Protein AF-A0A3M1B3N6-F1 (afdb_monomer_lite)

Sequence (151 aa):
TQINTNHIVAFKPIVVDGLSSYVEVFRSNGTTAFYHSIRDFIVNEINPKMEFILSGNGVSPYQEREQWTDGCNLVAIRPGVALTYDRNPHTEVAFREAGYNVVHARQLLKDIKSGKVNPDEIENTIINLPSNELSRARGGSHCMTCPIERE

Radius of gyration: 16.81 Å; chains: 1; bounding box: 40×29×52 Å

Secondary structure (DSSP, 8-state):
-EEETTEEEE-HHHHTS-TT--EEEE-TTS-EEEESSHHHHIIIII-TT-EEEEGGGG-TTHHHHHHHTTTT-PEEEETTEEEEETT-HHHHHHHHHTT-EEEEHHHHHHHHHTTSS-GGG--SEEEEEP-TTGGGGT--TTTT---S---

pLDDT: mean 95.94, std 2.96, range [84.19, 98.56]

Structure (mmCIF, N/CA/C/O backbone):
data_AF-A0A3M1B3N6-F1
#
_entry.id   AF-A0A3M1B3N6-F1
#
loop_
_atom_site.group_PDB
_atom_site.id
_atom_site.type_symbol
_atom_site.label_atom_id
_atom_site.label_alt_id
_atom_site.label_comp_id
_atom_site.label_asym_id
_atom_site.label_entity_id
_atom_site.label_seq_id
_atom_site.pdbx_PDB_ins_code
_atom_site.Cartn_x
_atom_site.Cartn_y
_atom_site.Cartn_z
_atom_site.occupancy
_atom_site.B_iso_or_equiv
_atom_site.auth_seq_id
_atom_site.auth_comp_id
_atom_site.auth_asym_id
_atom_site.auth_atom_id
_atom_site.pdbx_PDB_model_num
ATOM 1 N N . THR A 1 1 ? 2.179 -2.314 -2.769 1.00 94.88 1 THR A N 1
ATOM 2 C CA . THR A 1 1 ? 0.756 -2.692 -2.654 1.00 94.88 1 THR A CA 1
ATOM 3 C C . THR A 1 1 ? -0.117 -1.578 -3.158 1.00 94.88 1 THR A C 1
ATOM 5 O O . THR A 1 1 ? 0.016 -0.466 -2.667 1.00 94.88 1 THR A O 1
ATOM 8 N N . GLN A 1 2 ? -0.993 -1.853 -4.121 1.00 97.06 2 GLN A N 1
ATOM 9 C CA . GLN A 1 2 ? -2.007 -0.892 -4.551 1.00 97.06 2 GLN A CA 1
ATOM 10 C C . GLN A 1 2 ? -3.117 -0.806 -3.496 1.00 97.06 2 GLN A C 1
ATOM 12 O O . GLN A 1 2 ? -3.742 -1.815 -3.182 1.00 97.06 2 GLN A O 1
ATOM 17 N N . ILE A 1 3 ? -3.317 0.377 -2.914 1.00 97.62 3 ILE A N 1
ATOM 18 C CA . ILE A 1 3 ? -4.310 0.613 -1.847 1.00 97.62 3 ILE A CA 1
ATOM 19 C C . ILE A 1 3 ? -5.483 1.483 -2.304 1.00 97.62 3 ILE A C 1
ATOM 21 O O . ILE A 1 3 ? -6.509 1.555 -1.635 1.00 97.62 3 ILE A O 1
ATOM 25 N N . ASN A 1 4 ? -5.340 2.136 -3.453 1.00 97.56 4 ASN A N 1
ATOM 26 C CA . ASN A 1 4 ? -6.374 2.910 -4.127 1.00 97.56 4 ASN A CA 1
ATOM 27 C C . ASN A 1 4 ? -6.129 2.822 -5.644 1.00 97.56 4 ASN A C 1
ATOM 29 O O . ASN A 1 4 ? -5.060 2.389 -6.077 1.00 97.56 4 ASN A O 1
ATOM 33 N N . THR A 1 5 ? -7.084 3.260 -6.458 1.00 96.19 5 THR A N 1
ATOM 34 C CA . THR A 1 5 ? -7.024 3.247 -7.926 1.00 96.19 5 THR A CA 1
ATOM 35 C C . THR A 1 5 ? -5.731 3.865 -8.463 1.00 96.19 5 THR A C 1
ATOM 37 O O . THR A 1 5 ? -5.125 3.312 -9.379 1.00 96.19 5 THR A O 1
ATOM 40 N N . ASN A 1 6 ? -5.265 4.952 -7.839 1.00 97.88 6 ASN A N 1
ATOM 41 C CA . ASN A 1 6 ? -4.060 5.682 -8.246 1.00 97.88 6 ASN A CA 1
ATOM 42 C C . ASN A 1 6 ? -2.934 5.662 -7.199 1.00 97.88 6 ASN A C 1
ATOM 44 O O . ASN A 1 6 ? -1.960 6.379 -7.379 1.00 97.88 6 ASN A O 1
ATOM 48 N N . HIS A 1 7 ? -3.038 4.884 -6.114 1.00 98.50 7 HIS A N 1
ATOM 49 C CA . HIS A 1 7 ? -2.035 4.900 -5.039 1.00 98.50 7 HIS A CA 1
ATOM 50 C C . HIS A 1 7 ? -1.432 3.520 -4.788 1.00 98.50 7 HIS A C 1
ATOM 52 O O . HIS A 1 7 ? -2.135 2.574 -4.413 1.00 98.50 7 HIS A O 1
ATOM 58 N N . ILE A 1 8 ? -0.105 3.433 -4.906 1.00 98.56 8 ILE A N 1
ATOM 59 C CA . ILE A 1 8 ? 0.691 2.264 -4.523 1.00 98.56 8 ILE A CA 1
ATOM 60 C C . ILE A 1 8 ? 1.616 2.620 -3.363 1.00 98.56 8 ILE A C 1
ATOM 62 O O . ILE A 1 8 ? 2.410 3.548 -3.447 1.00 98.56 8 ILE A O 1
ATOM 66 N N . VAL A 1 9 ? 1.578 1.817 -2.302 1.00 98.25 9 VAL A N 1
ATOM 67 C CA . VAL A 1 9 ? 2.591 1.847 -1.243 1.00 98.25 9 VAL A CA 1
ATOM 68 C C . VAL A 1 9 ? 3.816 1.064 -1.697 1.00 98.25 9 VAL A C 1
ATOM 70 O O . VAL A 1 9 ? 3.685 -0.098 -2.106 1.00 98.25 9 VAL A O 1
ATOM 73 N N . ALA A 1 10 ? 4.990 1.685 -1.643 1.00 97.81 10 ALA A N 1
ATOM 74 C CA . ALA A 1 10 ? 6.198 1.166 -2.266 1.00 97.81 10 ALA A CA 1
ATOM 75 C C . ALA A 1 10 ? 7.454 1.341 -1.407 1.00 97.81 10 ALA A C 1
ATOM 77 O O . ALA A 1 10 ? 7.649 2.351 -0.730 1.00 97.81 10 ALA A O 1
ATOM 78 N N . PHE A 1 11 ? 8.354 0.363 -1.501 1.00 97.56 11 PHE A N 1
ATOM 79 C CA . PHE A 1 11 ? 9.706 0.481 -0.979 1.00 97.56 11 PHE A CA 1
ATOM 80 C C . PHE A 1 11 ? 10.580 1.132 -2.048 1.00 97.56 11 PHE A C 1
ATOM 82 O O . PHE A 1 11 ? 10.841 0.530 -3.094 1.00 97.56 11 PHE A O 1
ATOM 89 N N . LYS A 1 12 ? 10.991 2.378 -1.791 1.00 97.56 12 LYS A N 1
ATOM 90 C CA . LYS A 1 12 ? 11.621 3.261 -2.778 1.00 97.56 12 LYS A CA 1
ATOM 91 C C . LYS A 1 12 ? 12.813 2.625 -3.516 1.00 97.56 12 LYS A C 1
ATOM 93 O O . LYS A 1 12 ? 12.752 2.626 -4.745 1.00 97.56 12 LYS A O 1
ATOM 98 N N . PRO A 1 13 ? 13.819 2.015 -2.851 1.00 97.06 13 PRO A N 1
ATOM 99 C CA . PRO A 1 13 ? 15.011 1.530 -3.549 1.00 97.06 13 PRO A CA 1
ATOM 100 C C . PRO A 1 13 ? 14.696 0.517 -4.652 1.00 97.06 13 PRO A C 1
ATOM 102 O O . PRO A 1 13 ? 15.253 0.585 -5.740 1.00 97.06 13 PRO A O 1
ATOM 105 N N . ILE A 1 14 ? 13.763 -0.403 -4.395 1.00 95.75 14 ILE A N 1
ATOM 106 C CA . ILE A 1 14 ? 13.410 -1.451 -5.358 1.00 95.75 14 ILE A CA 1
ATOM 107 C C . ILE A 1 14 ? 12.360 -0.941 -6.346 1.00 95.75 14 ILE A C 1
ATOM 109 O O . ILE A 1 14 ? 12.497 -1.130 -7.542 1.00 95.75 14 ILE A O 1
ATOM 113 N N . VAL A 1 15 ? 11.282 -0.305 -5.897 1.00 97.00 15 VAL A N 1
ATOM 114 C CA . VAL A 1 15 ? 10.156 -0.011 -6.804 1.00 97.00 15 VAL A CA 1
ATOM 115 C C . VAL A 1 15 ? 10.400 1.244 -7.641 1.00 97.00 15 VAL A C 1
ATOM 117 O O . VAL A 1 15 ? 10.026 1.275 -8.811 1.00 97.00 15 VAL A O 1
ATOM 120 N N . VAL A 1 16 ? 11.004 2.270 -7.041 1.00 96.69 16 VAL A N 1
ATOM 121 C CA . VAL A 1 16 ? 11.148 3.604 -7.637 1.00 96.69 16 VAL A CA 1
ATOM 122 C C . VAL A 1 16 ? 12.548 3.809 -8.198 1.00 96.69 16 VAL A C 1
ATOM 124 O O . VAL A 1 16 ? 12.672 4.183 -9.357 1.00 96.69 16 VAL A O 1
ATOM 127 N N . ASP A 1 17 ? 13.588 3.520 -7.414 1.00 96.25 17 ASP A N 1
ATOM 128 C CA . ASP A 1 17 ? 14.974 3.770 -7.836 1.00 96.25 17 ASP A CA 1
ATOM 129 C C . ASP A 1 17 ? 15.504 2.685 -8.796 1.00 96.25 17 ASP A C 1
ATOM 131 O O . ASP A 1 17 ? 16.573 2.846 -9.381 1.00 96.25 17 ASP A O 1
ATOM 135 N N . GLY A 1 18 ? 14.770 1.580 -8.976 1.00 92.75 18 GLY A N 1
ATOM 136 C CA . GLY A 1 18 ? 15.137 0.525 -9.925 1.00 92.75 18 GLY A CA 1
ATOM 137 C C . GLY A 1 18 ? 16.271 -0.392 -9.450 1.00 92.75 18 GLY A C 1
ATOM 138 O O . GLY A 1 18 ? 16.916 -1.048 -10.271 1.00 92.75 18 GLY A O 1
ATOM 139 N N . LEU A 1 19 ? 16.556 -0.448 -8.141 1.00 92.38 19 LEU A N 1
ATOM 140 C CA . LEU A 1 19 ? 17.630 -1.282 -7.600 1.00 92.38 19 LEU A CA 1
ATOM 141 C C . LEU A 1 19 ? 17.315 -2.772 -7.815 1.00 92.38 19 LEU A C 1
ATOM 143 O O . LEU A 1 19 ? 16.550 -3.380 -7.063 1.00 92.38 19 LEU A O 1
ATOM 147 N N . SER A 1 20 ? 17.944 -3.350 -8.840 1.00 88.88 20 SER A N 1
ATOM 148 C CA . SER A 1 20 ? 17.781 -4.746 -9.273 1.00 88.88 20 SER A CA 1
ATOM 149 C C . SER A 1 20 ? 16.347 -5.130 -9.672 1.00 88.88 20 SER A C 1
ATOM 151 O O . SER A 1 20 ? 15.938 -6.276 -9.495 1.00 88.88 20 SER A O 1
ATOM 153 N N . SER A 1 21 ? 15.583 -4.185 -10.221 1.00 93.00 21 SER A N 1
ATOM 154 C CA . SER A 1 21 ? 14.143 -4.324 -10.499 1.00 93.00 21 SER A CA 1
ATOM 155 C C . SER A 1 21 ? 13.743 -3.741 -11.861 1.00 93.00 21 SER A C 1
ATOM 157 O O . SER A 1 21 ? 12.791 -2.967 -11.989 1.00 93.00 21 SER A O 1
ATOM 159 N N . TYR A 1 22 ? 14.483 -4.130 -12.896 1.00 93.75 22 TYR A N 1
ATOM 160 C CA . TYR A 1 22 ? 14.146 -3.813 -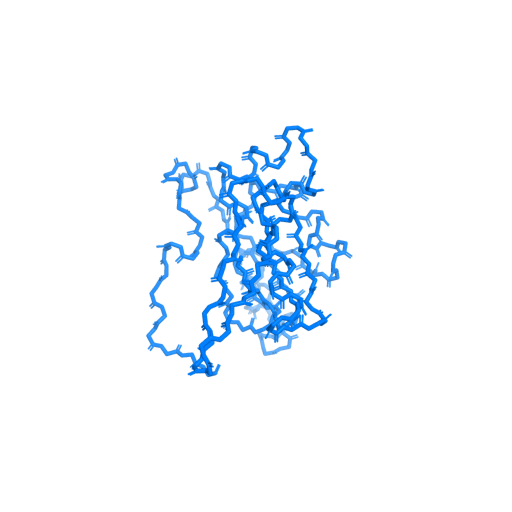14.281 1.00 93.75 22 TYR A CA 1
ATOM 161 C C . TYR A 1 22 ? 12.964 -4.655 -14.776 1.00 93.75 22 TYR A C 1
ATOM 163 O O . TYR A 1 22 ? 12.744 -5.777 -14.315 1.00 93.75 22 TYR A O 1
ATOM 171 N N . VAL A 1 23 ? 12.214 -4.114 -15.736 1.00 96.75 23 VAL A N 1
ATOM 172 C CA . VAL A 1 23 ? 11.064 -4.789 -16.348 1.00 96.75 23 VAL A CA 1
ATOM 173 C C . VAL A 1 23 ? 11.273 -4.881 -17.853 1.00 96.75 23 VAL A C 1
ATOM 175 O O . VAL A 1 23 ? 11.453 -3.865 -18.524 1.00 96.75 23 VAL A O 1
ATOM 178 N N . GLU A 1 24 ? 11.212 -6.099 -18.383 1.00 97.31 24 GLU A N 1
ATOM 179 C CA . GLU A 1 24 ? 11.161 -6.363 -19.818 1.00 97.31 24 GLU A CA 1
ATOM 180 C C . GLU A 1 24 ? 9.745 -6.803 -20.201 1.00 97.31 24 GLU A C 1
ATOM 182 O O . GLU A 1 24 ? 9.194 -7.752 -19.640 1.00 97.31 24 GLU A O 1
ATOM 187 N N . VAL A 1 25 ? 9.141 -6.085 -21.144 1.00 97.44 25 VAL A N 1
ATOM 188 C CA . VAL A 1 25 ? 7.779 -6.325 -21.622 1.00 97.44 25 VAL A CA 1
ATOM 189 C C . VAL A 1 25 ? 7.849 -6.962 -23.000 1.00 97.44 25 VAL A C 1
ATOM 191 O O . VAL A 1 25 ? 8.346 -6.344 -23.940 1.00 97.44 25 VAL A O 1
ATOM 194 N N . PHE A 1 26 ? 7.299 -8.167 -23.133 1.00 97.25 26 PHE A N 1
ATOM 195 C CA . PHE A 1 26 ? 7.148 -8.869 -24.407 1.00 97.25 26 PHE A CA 1
ATOM 196 C C . PH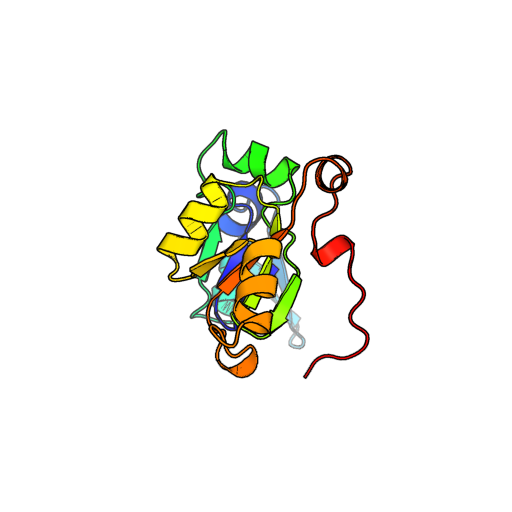E A 1 26 ? 5.727 -8.679 -24.937 1.00 97.25 26 PHE A C 1
ATOM 198 O O . PHE A 1 26 ? 4.757 -9.002 -24.250 1.00 97.25 26 PHE A O 1
ATOM 205 N N . ARG A 1 27 ? 5.588 -8.156 -26.158 1.00 96.31 27 ARG A N 1
ATOM 206 C CA . ARG A 1 27 ? 4.283 -7.908 -26.784 1.00 96.31 27 ARG A CA 1
ATOM 207 C C . ARG A 1 27 ? 3.908 -9.015 -27.759 1.00 96.31 27 ARG A C 1
ATOM 209 O O . ARG A 1 27 ? 4.759 -9.654 -28.371 1.00 96.31 27 ARG A O 1
ATOM 216 N N . SER A 1 28 ? 2.606 -9.195 -27.965 1.00 96.31 28 SER A N 1
ATOM 217 C CA . SER A 1 28 ? 2.065 -10.197 -28.895 1.00 96.31 28 SER A CA 1
ATOM 218 C C . SER A 1 28 ? 2.480 -9.975 -30.354 1.00 96.31 28 SER A C 1
ATOM 220 O O . SER A 1 28 ? 2.524 -10.927 -31.125 1.00 96.31 28 SER A O 1
ATOM 222 N N . ASN A 1 29 ? 2.826 -8.740 -30.735 1.00 96.69 29 ASN A N 1
ATOM 223 C CA . ASN A 1 29 ? 3.358 -8.403 -32.059 1.00 96.69 29 ASN A CA 1
ATOM 224 C C . ASN A 1 29 ? 4.870 -8.675 -32.207 1.00 96.69 29 ASN A C 1
ATOM 226 O O . ASN A 1 29 ? 5.453 -8.312 -33.226 1.00 96.69 29 ASN A O 1
ATOM 230 N N . GLY A 1 30 ? 5.507 -9.275 -31.196 1.00 96.38 30 GLY A N 1
ATOM 231 C CA . GLY A 1 30 ? 6.927 -9.620 -31.195 1.00 96.38 30 GLY A CA 1
ATOM 232 C C . GLY A 1 30 ? 7.869 -8.477 -30.816 1.00 96.38 30 GLY A C 1
ATOM 233 O O . GLY A 1 30 ? 9.078 -8.692 -30.801 1.00 96.38 30 GLY A O 1
ATOM 234 N N . THR A 1 31 ? 7.365 -7.276 -30.502 1.00 97.50 31 THR A N 1
ATOM 235 C CA . THR A 1 31 ? 8.221 -6.187 -30.008 1.00 97.50 31 THR A CA 1
ATOM 236 C C . THR A 1 31 ? 8.467 -6.301 -28.510 1.00 97.50 31 THR A C 1
ATOM 238 O O . THR A 1 31 ? 7.660 -6.862 -27.763 1.00 97.50 31 THR A O 1
ATOM 241 N N . THR A 1 32 ? 9.578 -5.722 -28.062 1.00 97.38 32 THR A N 1
ATOM 242 C CA . THR A 1 32 ? 9.931 -5.631 -26.647 1.00 97.38 32 THR A CA 1
ATOM 243 C C . THR A 1 32 ? 10.028 -4.177 -26.195 1.00 97.38 32 THR A C 1
ATOM 245 O O . THR A 1 32 ? 10.211 -3.261 -27.000 1.00 97.38 32 THR A O 1
ATOM 248 N N . ALA A 1 33 ? 9.840 -3.940 -24.900 1.00 97.25 33 ALA A N 1
ATOM 249 C CA . ALA A 1 33 ? 10.177 -2.679 -24.247 1.00 97.25 33 ALA A CA 1
ATOM 250 C C . ALA A 1 33 ? 10.894 -2.953 -22.929 1.00 97.25 33 ALA A C 1
ATOM 252 O O . ALA A 1 33 ? 10.658 -3.975 -22.287 1.00 97.25 33 ALA A O 1
ATOM 253 N N . PHE A 1 34 ? 11.758 -2.024 -22.537 1.00 97.62 34 PHE A N 1
ATOM 254 C CA . PHE A 1 34 ? 12.563 -2.131 -21.331 1.00 97.62 34 PHE A CA 1
ATOM 255 C C . PHE A 1 34 ? 12.342 -0.909 -20.441 1.00 97.62 34 PHE A C 1
ATOM 257 O O . PHE A 1 34 ? 12.411 0.225 -20.915 1.00 97.62 34 PHE A O 1
ATOM 264 N N . TYR A 1 35 ? 12.112 -1.152 -19.152 1.00 97.62 35 TYR A N 1
ATOM 265 C CA . TYR A 1 35 ? 11.936 -0.128 -18.127 1.00 97.62 35 TYR A CA 1
ATOM 266 C C . TYR A 1 35 ? 12.955 -0.327 -17.006 1.00 97.62 35 TYR A C 1
ATOM 268 O O . TYR A 1 35 ? 13.157 -1.441 -16.519 1.00 97.62 35 TYR A O 1
ATOM 276 N N . HIS A 1 36 ? 13.579 0.769 -16.571 1.00 95.56 36 HIS A N 1
ATOM 277 C CA . HIS A 1 36 ? 14.619 0.751 -15.539 1.00 95.56 36 HIS A CA 1
ATOM 278 C C . HIS A 1 36 ? 14.078 0.527 -14.122 1.00 95.56 36 HIS A C 1
ATOM 280 O O . HIS A 1 36 ? 14.842 0.158 -13.235 1.00 95.56 36 HIS A O 1
ATOM 286 N N . SER A 1 37 ? 12.779 0.732 -13.908 1.00 97.44 37 SER A N 1
ATOM 287 C CA . SER A 1 37 ? 12.121 0.531 -12.623 1.00 97.44 37 SER A CA 1
ATOM 288 C C . SER A 1 37 ? 10.697 0.006 -12.802 1.00 97.44 37 SER A C 1
ATOM 290 O O . SER A 1 37 ? 10.058 0.194 -13.844 1.00 97.44 37 SER A O 1
ATOM 292 N N . ILE A 1 38 ? 10.164 -0.600 -11.740 1.00 97.62 38 ILE A N 1
ATOM 293 C CA . ILE A 1 38 ? 8.751 -0.989 -11.663 1.00 97.62 38 ILE A CA 1
ATOM 294 C C . ILE A 1 38 ? 7.852 0.249 -11.772 1.00 97.62 38 ILE A C 1
ATOM 296 O O . ILE A 1 38 ? 6.811 0.193 -12.425 1.00 97.62 38 ILE A O 1
ATOM 300 N N . ARG A 1 39 ? 8.252 1.377 -11.166 1.00 97.75 39 ARG A N 1
ATOM 301 C CA . ARG A 1 39 ? 7.531 2.649 -11.280 1.00 97.75 39 ARG A CA 1
ATOM 302 C C . ARG A 1 39 ? 7.348 3.058 -12.738 1.00 97.75 39 ARG A C 1
ATOM 304 O O . ARG A 1 39 ? 6.225 3.358 -13.134 1.00 97.75 39 ARG A O 1
ATOM 311 N N . ASP A 1 40 ? 8.426 3.081 -13.516 1.00 97.75 40 ASP A N 1
ATOM 312 C CA . ASP A 1 40 ? 8.367 3.553 -14.900 1.00 97.75 40 ASP A CA 1
ATOM 313 C C . ASP A 1 40 ? 7.504 2.629 -15.753 1.00 97.75 40 ASP A C 1
ATOM 315 O O . ASP A 1 40 ? 6.690 3.115 -16.535 1.00 97.75 40 ASP A O 1
ATOM 319 N N . PHE A 1 41 ? 7.606 1.314 -15.549 1.00 97.94 41 PHE A N 1
ATOM 320 C CA . PHE A 1 41 ? 6.702 0.360 -16.184 1.00 97.94 41 PHE A CA 1
ATOM 321 C C . PHE A 1 41 ? 5.233 0.666 -15.850 1.00 97.94 41 PHE A C 1
ATOM 323 O O . PHE A 1 41 ? 4.420 0.831 -16.755 1.00 97.94 41 PHE A O 1
ATOM 330 N N . ILE A 1 42 ? 4.888 0.807 -14.566 1.00 98.00 42 ILE A N 1
ATOM 331 C CA . ILE A 1 42 ? 3.502 1.053 -14.141 1.00 98.00 42 ILE A CA 1
ATOM 332 C C . ILE A 1 42 ? 2.960 2.360 -14.730 1.00 98.00 42 ILE A C 1
ATOM 334 O O . ILE A 1 42 ? 1.839 2.381 -15.233 1.00 98.00 42 ILE A O 1
ATOM 338 N N . VAL A 1 43 ? 3.737 3.444 -14.690 1.00 98.12 43 VAL A N 1
ATOM 339 C CA . VAL A 1 43 ? 3.289 4.753 -15.191 1.00 98.12 43 VAL A CA 1
ATOM 340 C C . VAL A 1 43 ? 3.108 4.742 -16.711 1.00 98.12 43 VAL A C 1
ATOM 342 O O . VAL A 1 43 ? 2.159 5.339 -17.212 1.00 98.12 43 VAL A O 1
ATOM 345 N N . ASN A 1 44 ? 3.980 4.058 -17.457 1.00 97.94 44 ASN A N 1
ATOM 346 C CA . ASN A 1 44 ? 3.918 4.063 -18.920 1.00 97.94 44 ASN A CA 1
ATOM 347 C C . ASN A 1 44 ? 2.930 3.041 -19.501 1.00 97.94 44 ASN A C 1
ATOM 349 O O . ASN A 1 44 ? 2.333 3.318 -20.536 1.00 97.94 44 ASN A O 1
ATOM 353 N N . GLU A 1 45 ? 2.759 1.880 -18.865 1.00 96.94 45 GLU A N 1
ATOM 354 C CA . GLU A 1 45 ? 2.001 0.754 -19.440 1.00 96.94 45 GLU A CA 1
ATOM 355 C C . GLU A 1 45 ? 0.669 0.480 -18.728 1.00 96.94 45 GLU A C 1
ATOM 357 O O . GLU A 1 45 ? -0.226 -0.117 -19.322 1.00 96.94 45 GLU A O 1
ATOM 362 N N . ILE A 1 46 ? 0.509 0.893 -17.463 1.00 96.62 46 ILE A N 1
ATOM 363 C CA . ILE A 1 46 ? -0.650 0.508 -16.639 1.00 96.62 46 ILE A CA 1
ATOM 364 C C . ILE A 1 46 ? -1.535 1.708 -16.296 1.00 96.62 46 ILE A C 1
ATOM 366 O O . ILE A 1 46 ? -2.724 1.712 -16.608 1.00 96.62 46 ILE A O 1
ATOM 370 N N . ASN A 1 47 ? -0.985 2.723 -15.627 1.00 97.94 47 ASN A N 1
ATOM 371 C CA . ASN A 1 47 ? -1.733 3.908 -15.213 1.00 97.94 47 ASN A CA 1
ATOM 372 C C . ASN A 1 47 ? -0.813 5.143 -15.146 1.00 97.94 47 ASN A C 1
ATOM 374 O O . ASN A 1 47 ? -0.038 5.268 -14.193 1.00 97.94 47 ASN A O 1
ATOM 378 N N . PRO A 1 48 ? -0.948 6.109 -16.075 1.00 98.06 48 PRO A N 1
ATOM 379 C CA . PRO A 1 48 ? -0.113 7.311 -16.099 1.00 98.06 48 PRO A CA 1
ATOM 380 C C . PRO A 1 48 ? -0.360 8.268 -14.927 1.00 98.06 48 PRO A C 1
ATOM 382 O O . PRO A 1 48 ? 0.438 9.172 -14.702 1.00 98.06 48 PRO A O 1
ATOM 385 N N . LYS A 1 49 ? -1.453 8.083 -14.176 1.00 98.12 49 LYS A N 1
ATOM 386 C CA . LYS A 1 49 ? -1.789 8.858 -12.972 1.00 98.12 49 LYS A CA 1
ATOM 387 C C . LYS A 1 49 ? -1.375 8.153 -11.678 1.00 98.12 49 LYS A C 1
ATOM 389 O O . LYS A 1 49 ? -1.793 8.580 -10.609 1.00 98.12 49 LYS A O 1
ATOM 394 N N . MET A 1 50 ? -0.632 7.047 -11.758 1.00 98.38 50 MET A N 1
ATOM 395 C CA . MET A 1 50 ? -0.226 6.309 -10.567 1.00 98.38 50 MET A CA 1
ATOM 396 C C . MET A 1 50 ? 0.782 7.107 -9.736 1.00 98.38 50 MET A C 1
ATOM 398 O O . MET A 1 50 ? 1.837 7.509 -10.229 1.00 98.38 50 MET A O 1
ATOM 402 N N . GLU A 1 51 ? 0.491 7.247 -8.449 1.00 98.19 51 GLU A N 1
ATOM 403 C CA . GLU A 1 51 ? 1.367 7.850 -7.454 1.00 98.19 51 GLU A CA 1
ATOM 404 C C . GLU A 1 51 ? 1.852 6.801 -6.444 1.00 98.19 51 GLU A C 1
ATOM 406 O O . GLU A 1 51 ? 1.210 5.774 -6.184 1.00 98.19 51 GLU A O 1
ATOM 411 N N . PHE A 1 52 ? 3.029 7.062 -5.875 1.00 98.44 52 PHE A N 1
ATOM 412 C CA . PHE A 1 52 ? 3.752 6.117 -5.033 1.00 98.44 52 PHE A CA 1
ATOM 413 C C . PHE A 1 52 ? 3.953 6.707 -3.640 1.00 98.44 52 PHE A C 1
ATOM 415 O O . PHE A 1 52 ? 4.700 7.667 -3.469 1.00 98.44 52 PHE A O 1
ATOM 422 N N . ILE A 1 53 ? 3.314 6.099 -2.645 1.00 98.44 53 ILE A N 1
ATOM 423 C CA . ILE A 1 53 ? 3.463 6.445 -1.231 1.00 98.44 53 ILE A CA 1
ATOM 424 C C . ILE A 1 53 ? 4.610 5.608 -0.673 1.00 98.44 53 ILE A C 1
ATOM 426 O O . ILE A 1 53 ? 4.575 4.376 -0.712 1.00 98.44 53 ILE A O 1
ATOM 430 N N . LEU A 1 54 ? 5.663 6.262 -0.195 1.00 98.44 54 LEU A N 1
ATOM 431 C CA . LEU A 1 54 ? 6.912 5.577 0.120 1.00 98.44 54 LEU A CA 1
ATOM 432 C C . LEU A 1 54 ? 6.957 5.111 1.575 1.00 98.44 54 LEU A C 1
ATOM 434 O O . LEU A 1 54 ? 6.766 5.897 2.504 1.00 98.44 54 LEU A O 1
ATOM 438 N N . SER A 1 55 ? 7.295 3.837 1.774 1.00 97.50 55 SER A N 1
ATOM 439 C CA . SER A 1 55 ? 7.604 3.303 3.103 1.00 97.50 55 SER A CA 1
ATOM 440 C C . SER A 1 55 ? 8.786 4.053 3.715 1.00 97.50 55 SER A C 1
ATOM 442 O O . SER A 1 55 ? 9.791 4.305 3.045 1.00 97.50 55 SER A O 1
ATOM 444 N N . GLY A 1 56 ? 8.665 4.429 4.987 1.00 97.44 56 GLY A N 1
ATOM 445 C CA . GLY A 1 56 ? 9.649 5.249 5.693 1.00 97.44 56 GLY A CA 1
ATOM 446 C C . GLY A 1 56 ? 9.898 6.623 5.058 1.00 97.44 56 GLY A C 1
ATOM 447 O O . GLY A 1 56 ? 11.008 7.144 5.152 1.00 97.44 56 GLY A O 1
ATOM 448 N N . ASN A 1 57 ? 8.904 7.160 4.342 1.00 96.56 57 ASN A N 1
ATOM 449 C CA . ASN A 1 57 ? 8.989 8.361 3.505 1.00 96.56 57 ASN A CA 1
ATOM 450 C C . ASN A 1 57 ? 10.135 8.336 2.465 1.00 96.56 57 ASN A C 1
ATOM 452 O O . ASN A 1 57 ? 10.614 9.372 2.012 1.00 96.56 57 ASN A O 1
ATOM 456 N N . GLY A 1 58 ? 10.632 7.144 2.108 1.00 96.81 58 GLY A N 1
ATOM 457 C CA . GLY A 1 58 ? 11.763 6.988 1.187 1.00 96.81 58 GLY A CA 1
ATOM 458 C C . GLY A 1 58 ? 13.103 7.514 1.723 1.00 96.81 58 GLY A C 1
ATOM 459 O O . GLY A 1 58 ? 13.992 7.836 0.928 1.00 96.81 58 GLY A O 1
ATOM 460 N N . VAL A 1 59 ? 13.244 7.634 3.051 1.00 97.31 59 VAL A N 1
ATOM 461 C CA . VAL A 1 59 ? 14.436 8.170 3.724 1.00 97.31 59 VAL A CA 1
ATOM 462 C C . VAL A 1 59 ? 15.152 7.068 4.501 1.00 97.31 59 VAL A C 1
ATOM 464 O O . VAL A 1 59 ? 14.560 6.406 5.351 1.00 97.31 59 VAL A O 1
ATOM 467 N N . SER A 1 60 ? 16.449 6.892 4.255 1.00 95.81 60 SER A N 1
ATOM 468 C CA . SER A 1 60 ? 17.302 5.986 5.038 1.00 95.81 60 SER A CA 1
ATOM 469 C C . SER A 1 60 ? 17.655 6.599 6.408 1.00 95.81 60 SER A C 1
ATOM 471 O O . SER A 1 60 ? 17.903 7.806 6.466 1.00 95.81 60 SER A O 1
ATOM 473 N N . PRO A 1 61 ? 17.698 5.836 7.522 1.00 95.94 61 PRO A N 1
ATOM 474 C CA . PRO A 1 61 ? 17.497 4.388 7.634 1.00 95.94 61 PRO A CA 1
ATOM 475 C C . PRO A 1 61 ? 16.029 3.967 7.874 1.00 95.94 61 PRO A C 1
ATOM 477 O O . PRO A 1 61 ? 15.759 2.817 8.231 1.00 95.94 61 PRO A O 1
ATOM 480 N N . TYR A 1 62 ? 15.075 4.901 7.806 1.00 97.56 62 TYR A N 1
ATOM 481 C CA . TYR A 1 62 ? 13.675 4.646 8.160 1.00 97.56 62 TYR A CA 1
ATOM 482 C C . TYR A 1 62 ? 12.989 3.729 7.151 1.00 97.56 62 TYR A C 1
ATOM 484 O O . TYR A 1 62 ? 12.287 2.807 7.553 1.00 97.56 62 TYR A O 1
ATOM 492 N N . GLN A 1 63 ? 13.237 3.926 5.856 1.00 96.88 63 GLN A N 1
ATOM 493 C CA . GLN A 1 63 ? 12.680 3.084 4.799 1.00 96.88 63 GLN A CA 1
ATOM 494 C C . GLN A 1 63 ? 13.089 1.614 4.960 1.00 96.88 63 GLN A C 1
ATOM 496 O O . GLN A 1 63 ? 12.251 0.739 4.783 1.00 96.88 63 GLN A O 1
ATOM 501 N N . GLU A 1 64 ? 14.339 1.316 5.331 1.00 96.12 64 GLU A N 1
ATOM 502 C CA . GLU A 1 64 ? 14.828 -0.054 5.505 1.00 96.12 64 GLU A CA 1
ATOM 503 C C . GLU A 1 64 ? 14.249 -0.675 6.777 1.00 96.12 64 GLU A C 1
ATOM 505 O O . GLU A 1 64 ? 13.848 -1.840 6.778 1.00 96.12 64 GLU A O 1
ATOM 510 N N . ARG A 1 65 ? 14.168 0.114 7.858 1.00 95.94 65 ARG A N 1
ATOM 511 C CA . ARG A 1 65 ? 13.555 -0.320 9.119 1.00 95.94 65 ARG A CA 1
ATOM 512 C C . ARG A 1 65 ? 12.078 -0.632 8.942 1.00 95.94 65 ARG A C 1
ATOM 514 O O . ARG A 1 65 ? 11.636 -1.678 9.396 1.00 95.94 65 ARG A O 1
ATOM 521 N N . GLU A 1 66 ? 11.335 0.236 8.269 1.00 95.94 66 GLU A N 1
ATOM 522 C CA . GLU A 1 66 ? 9.899 0.043 8.077 1.00 95.94 66 GLU A CA 1
ATOM 523 C C . GLU A 1 66 ? 9.592 -0.997 7.002 1.00 95.94 66 GLU A C 1
ATOM 525 O O . GLU A 1 66 ? 8.606 -1.721 7.108 1.00 95.94 66 GLU A O 1
ATOM 530 N N . GLN A 1 67 ? 10.487 -1.180 6.029 1.00 94.00 67 GLN A N 1
ATOM 531 C CA . GLN A 1 67 ? 10.427 -2.325 5.125 1.00 94.00 67 GLN A CA 1
ATOM 532 C C . GLN A 1 67 ? 10.615 -3.651 5.874 1.00 94.00 67 GLN A C 1
ATOM 534 O O . GLN A 1 67 ? 9.922 -4.620 5.573 1.00 94.00 67 GLN A O 1
ATOM 539 N N . TRP A 1 68 ? 11.511 -3.708 6.868 1.00 92.81 68 TRP A N 1
ATOM 540 C CA . TRP A 1 68 ? 11.679 -4.894 7.720 1.00 92.81 68 TRP A CA 1
ATOM 541 C C . TRP A 1 68 ? 10.420 -5.221 8.529 1.00 92.81 68 TRP A C 1
ATOM 543 O O . TRP A 1 68 ? 10.186 -6.376 8.883 1.00 92.81 68 TRP A O 1
ATOM 553 N N . THR A 1 69 ? 9.622 -4.204 8.837 1.00 92.81 69 THR A N 1
ATOM 554 C CA . THR A 1 69 ? 8.385 -4.304 9.613 1.00 92.81 69 THR A CA 1
ATOM 555 C C . THR A 1 69 ? 7.139 -4.206 8.735 1.00 92.81 69 THR A C 1
ATOM 557 O O . THR A 1 69 ? 6.060 -3.847 9.216 1.00 92.81 69 THR A O 1
ATOM 560 N N . ASP A 1 70 ? 7.292 -4.572 7.458 1.00 93.62 70 ASP A N 1
ATOM 561 C CA . ASP A 1 70 ? 6.217 -4.777 6.492 1.00 93.62 70 ASP A CA 1
ATOM 562 C C . ASP A 1 70 ? 5.416 -3.513 6.126 1.00 93.62 70 ASP A C 1
ATOM 564 O O . ASP A 1 70 ? 4.230 -3.589 5.804 1.00 93.62 70 ASP A O 1
ATOM 568 N N . GLY A 1 71 ? 6.061 -2.343 6.104 1.00 93.19 71 GLY A N 1
ATOM 569 C CA . GLY A 1 71 ? 5.445 -1.041 5.803 1.00 93.19 71 GLY A CA 1
ATOM 570 C C . GLY A 1 71 ? 4.725 -0.946 4.454 1.00 93.19 71 GLY A C 1
ATOM 571 O O . GLY A 1 71 ? 3.808 -0.144 4.306 1.00 93.19 71 GLY A O 1
ATOM 572 N N . CYS A 1 72 ? 5.065 -1.805 3.488 1.00 95.88 72 CYS A N 1
ATOM 573 C CA . CYS A 1 72 ? 4.377 -1.882 2.194 1.00 95.88 72 CYS A CA 1
ATOM 574 C C . CYS A 1 72 ? 3.294 -2.969 2.116 1.00 95.88 72 CYS A C 1
ATOM 576 O O . CYS A 1 72 ? 2.577 -3.038 1.119 1.00 95.88 72 CYS A O 1
ATOM 578 N N . ASN A 1 73 ? 3.169 -3.849 3.109 1.00 95.88 73 ASN A N 1
ATOM 579 C CA . ASN A 1 73 ? 2.359 -5.069 3.047 1.00 95.88 73 ASN A CA 1
ATOM 580 C C . ASN A 1 73 ? 0.962 -4.846 3.666 1.00 95.88 73 ASN A C 1
ATOM 582 O O . ASN A 1 73 ? 0.575 -5.417 4.691 1.00 95.88 73 ASN A O 1
ATOM 586 N N . LEU A 1 74 ? 0.215 -3.939 3.041 1.00 97.38 74 LEU A N 1
ATOM 587 C CA . LEU A 1 74 ? -1.141 -3.577 3.439 1.00 97.38 74 LEU A CA 1
ATOM 588 C C . LEU A 1 74 ? -2.171 -4.461 2.740 1.00 97.38 74 LEU A C 1
ATOM 590 O O . LEU A 1 74 ? -2.002 -4.806 1.574 1.00 97.38 74 LEU A O 1
ATOM 594 N N . VAL A 1 75 ? -3.282 -4.758 3.405 1.00 97.69 75 VAL A N 1
ATOM 595 C CA . VAL A 1 75 ? -4.477 -5.277 2.734 1.00 97.69 75 VAL A CA 1
ATOM 596 C C . VAL A 1 75 ? -5.467 -4.139 2.528 1.00 97.69 75 VAL A C 1
ATOM 598 O O . VAL A 1 75 ? -5.951 -3.540 3.487 1.00 97.69 75 VAL A O 1
ATOM 601 N N . ALA A 1 76 ? -5.767 -3.828 1.268 1.00 97.62 76 ALA A N 1
ATOM 602 C CA . ALA A 1 76 ? -6.861 -2.929 0.926 1.00 97.62 76 ALA A CA 1
ATOM 603 C C . ALA A 1 76 ? -8.188 -3.680 1.073 1.00 97.62 76 ALA A C 1
ATOM 605 O O . ALA A 1 76 ? -8.344 -4.763 0.499 1.00 97.62 76 ALA A O 1
ATOM 606 N N . ILE A 1 77 ? -9.128 -3.128 1.839 1.00 95.38 77 ILE A N 1
ATOM 607 C CA . ILE A 1 77 ? -10.484 -3.683 1.982 1.00 95.38 77 ILE A CA 1
ATOM 608 C C . ILE A 1 77 ? -11.444 -3.088 0.948 1.00 95.38 77 ILE A C 1
ATOM 610 O O . ILE A 1 77 ? -12.346 -3.777 0.494 1.00 95.38 77 ILE A O 1
ATOM 614 N N . ARG A 1 78 ? -11.194 -1.846 0.524 1.00 95.69 78 ARG A N 1
ATOM 615 C CA . ARG A 1 78 ? -11.804 -1.172 -0.631 1.00 95.69 78 ARG A CA 1
ATOM 616 C C . ARG A 1 78 ? -10.857 -0.073 -1.129 1.00 95.69 78 ARG A C 1
ATOM 618 O O . ARG A 1 78 ? -9.922 0.261 -0.394 1.00 95.69 78 ARG A O 1
ATOM 625 N N . PRO A 1 79 ? -11.048 0.501 -2.329 1.00 97.00 79 PRO A N 1
ATOM 626 C CA . PRO A 1 79 ? -10.213 1.606 -2.793 1.00 97.00 79 PRO A CA 1
ATOM 627 C C . PRO A 1 79 ? -10.144 2.736 -1.757 1.00 97.00 79 PRO A C 1
ATOM 629 O O . PRO A 1 79 ? -11.165 3.248 -1.306 1.00 97.00 79 PRO A O 1
ATOM 632 N N . GLY A 1 80 ? -8.928 3.083 -1.336 1.00 97.75 80 GLY A N 1
ATOM 633 C CA . GLY A 1 80 ? -8.682 4.131 -0.348 1.00 97.75 80 GLY A CA 1
ATOM 634 C C . GLY A 1 80 ? -8.805 3.690 1.112 1.00 97.75 80 GLY A C 1
ATOM 635 O O . GLY A 1 80 ? -8.468 4.478 1.988 1.00 97.75 80 GLY A O 1
ATOM 636 N N . VAL A 1 81 ? -9.218 2.455 1.416 1.00 98.12 81 VAL A N 1
ATOM 637 C CA . VAL A 1 81 ? -9.281 1.956 2.799 1.00 98.12 81 VAL A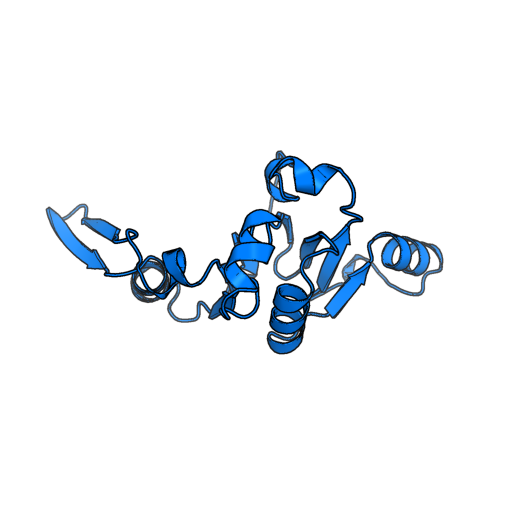 CA 1
ATOM 638 C C . VAL A 1 81 ? -8.454 0.689 2.948 1.00 98.12 81 VAL A C 1
ATOM 640 O O . VAL A 1 81 ? -8.731 -0.331 2.312 1.00 98.12 81 VAL A O 1
ATOM 643 N N . ALA A 1 82 ? -7.435 0.734 3.805 1.00 98.25 82 ALA A N 1
ATOM 644 C CA . ALA A 1 82 ? -6.494 -0.368 3.975 1.00 98.25 82 ALA A CA 1
ATOM 645 C C . ALA A 1 82 ? -6.078 -0.572 5.432 1.00 98.25 82 ALA A C 1
ATOM 647 O O . ALA A 1 82 ? -6.121 0.350 6.244 1.00 98.25 82 ALA A O 1
ATOM 648 N N . LEU A 1 83 ? -5.655 -1.792 5.758 1.00 98.00 83 LEU A N 1
ATOM 649 C CA . LEU A 1 83 ? -5.110 -2.139 7.067 1.00 98.00 83 LEU A CA 1
ATOM 650 C C . LEU A 1 83 ? -3.579 -2.141 7.016 1.00 98.00 83 LEU A C 1
ATOM 652 O O . LEU A 1 83 ? -2.984 -2.548 6.018 1.00 98.00 83 LEU A O 1
ATOM 656 N N . THR A 1 84 ? -2.939 -1.717 8.102 1.00 96.44 84 THR A N 1
ATOM 657 C CA . THR A 1 84 ? -1.482 -1.805 8.289 1.00 96.44 84 THR A CA 1
ATOM 658 C C . THR A 1 84 ? -1.135 -1.967 9.768 1.00 96.44 84 THR A C 1
ATOM 660 O O . THR A 1 84 ? -2.018 -2.175 10.596 1.00 96.44 84 THR A O 1
ATOM 663 N N . TYR A 1 85 ? 0.146 -1.897 10.114 1.00 95.62 85 TYR A N 1
ATOM 664 C CA . TYR A 1 85 ? 0.636 -1.936 11.486 1.00 95.62 85 TYR A CA 1
ATOM 665 C C . TYR A 1 85 ? 0.975 -0.554 12.043 1.00 95.62 85 TYR A C 1
ATOM 667 O O . TYR A 1 85 ? 1.541 0.284 11.348 1.00 95.62 85 TYR A O 1
ATOM 675 N N . ASP A 1 86 ? 0.735 -0.372 13.341 1.00 95.25 86 ASP A N 1
ATOM 676 C CA . ASP A 1 86 ? 1.046 0.850 14.100 1.00 95.25 86 ASP A CA 1
ATOM 677 C C . ASP A 1 86 ? 2.541 1.116 14.362 1.00 95.25 86 ASP A C 1
ATOM 679 O O . ASP A 1 86 ? 2.890 2.098 15.013 1.00 95.25 86 ASP A O 1
ATOM 683 N N . ARG A 1 87 ? 3.443 0.262 13.870 1.00 93.38 87 ARG A N 1
ATOM 684 C CA . ARG A 1 87 ? 4.893 0.375 14.111 1.00 93.38 87 ARG A CA 1
ATOM 685 C C . ARG A 1 87 ? 5.686 1.083 13.014 1.00 93.38 87 ARG A C 1
ATOM 687 O O . ARG A 1 87 ? 6.910 1.109 13.106 1.00 93.38 87 ARG A O 1
ATOM 694 N N . ASN A 1 88 ? 5.011 1.609 11.993 1.00 95.56 88 ASN A N 1
ATOM 695 C CA . ASN A 1 88 ? 5.629 2.252 10.830 1.00 95.56 88 ASN A CA 1
ATOM 696 C C . ASN A 1 88 ? 5.343 3.772 10.825 1.00 95.56 88 ASN A C 1
ATOM 698 O O . ASN A 1 88 ? 4.603 4.247 9.959 1.00 95.56 88 ASN A O 1
ATOM 702 N N . PRO A 1 89 ? 5.851 4.545 11.808 1.00 96.50 89 PRO A N 1
ATOM 703 C CA . PRO A 1 89 ? 5.485 5.950 11.993 1.00 96.50 89 PRO A CA 1
ATOM 704 C C . PRO A 1 89 ? 5.895 6.867 10.831 1.00 96.50 89 PRO A C 1
ATOM 706 O O . PRO A 1 89 ? 5.215 7.855 10.574 1.00 96.50 89 PRO A O 1
ATOM 709 N N . HIS A 1 90 ? 6.972 6.577 10.100 1.00 97.88 90 HIS A N 1
ATOM 710 C CA . HIS A 1 90 ? 7.381 7.396 8.955 1.00 97.88 90 HIS A CA 1
ATOM 711 C C . HIS A 1 90 ? 6.530 7.109 7.714 1.00 97.88 90 HIS A C 1
ATOM 713 O O . HIS A 1 90 ? 6.190 8.031 6.977 1.00 97.88 90 HIS A O 1
ATOM 719 N N . THR A 1 91 ? 6.123 5.857 7.502 1.00 97.75 91 THR A N 1
ATOM 720 C CA . THR A 1 91 ? 5.110 5.507 6.495 1.00 97.75 91 THR A CA 1
ATOM 721 C C . THR A 1 91 ? 3.763 6.134 6.857 1.00 97.75 91 THR A C 1
ATOM 723 O O . THR A 1 91 ? 3.044 6.601 5.983 1.00 97.75 91 THR A O 1
ATOM 726 N N . GLU A 1 92 ? 3.436 6.219 8.148 1.00 97.56 92 GLU A N 1
ATOM 727 C CA . GLU A 1 92 ? 2.242 6.916 8.626 1.00 97.56 92 GLU A CA 1
ATOM 728 C C . GLU A 1 92 ? 2.230 8.403 8.250 1.00 97.56 92 GLU A C 1
ATOM 730 O O . GLU A 1 92 ? 1.199 8.928 7.829 1.00 97.56 92 GLU A O 1
ATOM 735 N N . VAL A 1 93 ? 3.378 9.078 8.361 1.00 98.12 93 VAL A N 1
ATOM 736 C CA . VAL A 1 93 ? 3.536 10.456 7.874 1.00 98.12 93 VAL A CA 1
ATOM 737 C C . VAL A 1 93 ? 3.294 10.520 6.366 1.00 98.12 93 VAL A C 1
ATOM 739 O O . VAL A 1 93 ? 2.480 11.332 5.935 1.00 98.12 93 VAL A O 1
ATOM 742 N N . ALA A 1 94 ? 3.892 9.615 5.586 1.00 98.31 94 ALA A N 1
ATOM 743 C CA . ALA A 1 94 ? 3.685 9.564 4.137 1.00 98.31 94 ALA A CA 1
ATOM 744 C C . ALA A 1 94 ? 2.207 9.335 3.755 1.00 98.31 94 ALA A C 1
ATOM 746 O O . ALA A 1 94 ? 1.714 9.931 2.800 1.00 98.31 94 ALA A O 1
ATOM 747 N N . PHE A 1 95 ? 1.460 8.526 4.518 1.00 98.56 95 PHE A N 1
ATOM 748 C CA . PHE A 1 95 ? 0.014 8.370 4.318 1.00 98.56 95 PHE A CA 1
ATOM 749 C C . PHE A 1 95 ? -0.750 9.671 4.555 1.00 98.56 95 PHE A C 1
ATOM 751 O O . PHE A 1 95 ? -1.609 10.027 3.748 1.00 98.56 95 PHE A O 1
ATOM 758 N N . ARG A 1 96 ? -0.435 10.393 5.636 1.00 98.31 96 ARG A N 1
ATOM 759 C CA . ARG A 1 96 ? -1.074 11.682 5.936 1.00 98.31 96 ARG A CA 1
ATOM 760 C C . ARG A 1 96 ? -0.764 12.733 4.877 1.00 98.31 96 ARG A C 1
ATOM 762 O O . ARG A 1 96 ? -1.668 13.450 4.461 1.00 98.31 96 ARG A O 1
ATOM 769 N N . GLU A 1 97 ? 0.483 12.801 4.419 1.00 98.12 97 GLU A N 1
ATOM 770 C CA . GLU A 1 97 ? 0.908 13.696 3.334 1.00 98.12 97 GLU A CA 1
ATOM 771 C C . GLU A 1 97 ? 0.185 13.375 2.016 1.00 98.12 97 GLU A C 1
ATOM 773 O O . GLU A 1 97 ? -0.162 14.286 1.270 1.00 98.12 97 GLU A O 1
ATOM 778 N N . ALA A 1 98 ? -0.133 12.100 1.777 1.00 97.88 98 ALA A N 1
ATOM 779 C CA . ALA A 1 98 ? -0.938 11.640 0.645 1.00 97.88 98 ALA A 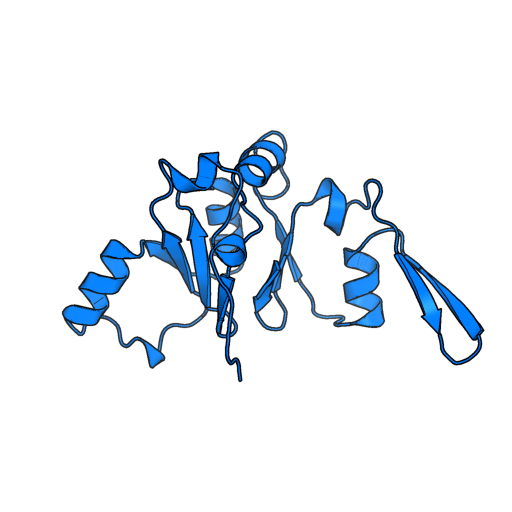CA 1
ATOM 780 C C . ALA A 1 98 ? -2.464 11.783 0.849 1.00 97.88 98 ALA A C 1
ATOM 782 O O . ALA A 1 98 ? -3.246 11.257 0.057 1.00 97.88 98 ALA A O 1
ATOM 783 N N . GLY A 1 99 ? -2.910 12.464 1.911 1.00 98.00 99 GLY A N 1
ATOM 784 C CA . GLY A 1 99 ? -4.323 12.768 2.152 1.00 98.00 99 GLY A CA 1
ATOM 785 C C . GLY A 1 99 ? -5.131 11.657 2.828 1.00 98.00 99 GLY A C 1
ATOM 786 O O . GLY A 1 99 ? -6.360 11.714 2.814 1.00 98.00 99 GLY A O 1
ATOM 787 N N . TYR A 1 100 ? -4.479 10.657 3.427 1.00 98.50 100 TYR A N 1
ATOM 788 C CA . TYR A 1 100 ? -5.172 9.617 4.185 1.00 98.50 100 TYR A CA 1
ATOM 789 C C . TYR A 1 100 ? -5.329 9.985 5.660 1.00 98.50 100 TYR A C 1
ATOM 791 O O . TYR A 1 100 ? -4.395 10.438 6.327 1.00 98.50 100 TYR A O 1
ATOM 799 N N . ASN A 1 101 ? -6.494 9.664 6.214 1.00 98.00 101 ASN A N 1
ATOM 800 C CA . ASN A 1 101 ? -6.683 9.584 7.653 1.00 98.00 101 ASN A CA 1
ATOM 801 C C . ASN A 1 101 ? -6.000 8.322 8.181 1.00 98.00 101 ASN A C 1
ATOM 803 O O . ASN A 1 101 ? -6.169 7.246 7.615 1.00 98.00 101 ASN A O 1
ATOM 807 N N . VAL A 1 102 ? -5.272 8.418 9.293 1.00 97.94 102 VAL A N 1
ATOM 808 C CA . VAL A 1 102 ? -4.710 7.235 9.960 1.00 97.94 102 VAL A CA 1
ATOM 809 C C . VAL A 1 102 ? -5.334 7.083 11.337 1.00 97.94 102 VAL A C 1
ATOM 811 O O . VAL A 1 102 ? -5.246 7.991 12.165 1.00 97.94 102 VAL A O 1
ATOM 814 N N . VAL A 1 103 ? -5.960 5.932 11.583 1.00 97.62 103 VAL A N 1
ATOM 815 C CA . VAL A 1 103 ? -6.689 5.635 12.824 1.00 97.62 103 VAL A CA 1
ATOM 816 C C . VAL A 1 103 ? -6.312 4.265 13.373 1.00 97.62 103 VAL A C 1
ATOM 818 O O . VAL A 1 103 ? -6.035 3.336 12.623 1.00 97.62 103 VAL A O 1
ATOM 821 N N . HIS A 1 104 ? -6.351 4.087 14.693 1.00 97.50 104 HIS A N 1
ATOM 822 C CA . HIS A 1 104 ? -6.180 2.759 15.289 1.00 97.50 104 HIS A CA 1
ATOM 823 C C . HIS A 1 104 ? -7.479 1.957 15.230 1.00 97.50 104 HIS A C 1
ATOM 825 O O . HIS A 1 104 ? -8.538 2.449 15.627 1.00 97.50 104 HIS A O 1
ATOM 831 N N . ALA A 1 105 ? -7.386 0.676 14.866 1.00 96.94 105 ALA A N 1
ATOM 832 C CA . ALA A 1 105 ? -8.538 -0.219 14.755 1.00 96.94 105 ALA A CA 1
ATOM 833 C C . ALA A 1 105 ? -9.395 -0.260 16.031 1.00 96.94 105 ALA A C 1
ATOM 835 O O . ALA A 1 105 ? -10.620 -0.202 15.966 1.00 96.94 105 ALA A O 1
ATOM 836 N N . ARG A 1 106 ? -8.764 -0.299 17.215 1.00 96.50 106 ARG A N 1
ATOM 837 C CA . ARG A 1 106 ? -9.486 -0.309 18.502 1.00 96.50 106 ARG A CA 1
ATOM 838 C C . ARG A 1 106 ? -10.328 0.947 18.715 1.00 96.50 106 ARG A C 1
ATOM 840 O O . ARG A 1 106 ? -11.393 0.848 19.317 1.00 96.50 106 ARG A O 1
ATOM 847 N N . GLN A 1 107 ? -9.840 2.103 18.272 1.00 96.75 107 GLN A N 1
ATOM 848 C CA . GLN A 1 107 ? -10.564 3.363 18.396 1.00 96.75 107 GLN A CA 1
ATOM 849 C C . GLN A 1 107 ? -11.684 3.438 17.358 1.00 96.75 107 GLN A C 1
ATOM 851 O O . GLN A 1 107 ? -12.825 3.693 17.729 1.00 96.75 107 GLN A O 1
ATOM 856 N N . LEU A 1 108 ? -11.391 3.091 16.102 1.00 97.06 108 LEU A N 1
ATOM 857 C CA . LEU A 1 108 ? -12.385 3.057 15.030 1.00 97.06 108 LEU A CA 1
ATOM 858 C C . LEU A 1 108 ? -13.573 2.146 15.377 1.00 97.06 108 LEU A C 1
ATOM 860 O O . LEU A 1 108 ? -14.723 2.544 15.243 1.00 97.06 108 LEU A O 1
ATOM 864 N N . LEU A 1 109 ? -13.309 0.952 15.916 1.00 97.12 109 LEU A N 1
ATOM 865 C CA . LEU A 1 109 ? -14.362 0.031 16.353 1.00 97.12 109 LEU A CA 1
ATOM 866 C C . LEU A 1 109 ? -15.232 0.602 17.483 1.00 97.12 109 LEU A C 1
ATOM 868 O O . LEU A 1 109 ? -16.417 0.282 17.554 1.00 97.12 109 LEU A O 1
ATOM 872 N N . LYS A 1 110 ? -14.671 1.420 18.384 1.00 97.69 110 LYS A N 1
ATOM 873 C CA . LYS A 1 110 ? -15.455 2.107 19.424 1.00 97.69 110 LYS A CA 1
ATOM 874 C C . LYS A 1 110 ? -16.325 3.204 18.821 1.00 97.69 110 LYS A C 1
ATOM 876 O O . LYS A 1 110 ? -17.488 3.300 19.193 1.00 97.69 110 LYS A O 1
ATOM 881 N N . ASP A 1 111 ? -15.769 3.982 17.897 1.00 97.38 111 ASP A N 1
ATOM 882 C CA . ASP A 1 111 ? -16.465 5.088 17.238 1.00 97.38 111 ASP A CA 1
ATOM 883 C C . ASP A 1 111 ? -17.605 4.594 16.330 1.00 97.38 111 ASP A C 1
ATOM 885 O O . ASP A 1 111 ? -18.665 5.213 16.280 1.00 97.38 111 ASP A O 1
ATOM 889 N N . ILE A 1 112 ? -17.441 3.434 15.688 1.00 97.06 112 ILE A N 1
ATOM 890 C CA . ILE A 1 112 ? -18.523 2.770 14.946 1.00 97.06 112 ILE A CA 1
ATOM 891 C C . ILE A 1 112 ? -19.626 2.304 15.905 1.00 97.06 112 ILE A C 1
ATOM 893 O O . ILE A 1 112 ? -20.803 2.576 15.686 1.00 97.06 112 ILE A O 1
ATOM 897 N N . LYS A 1 113 ? -19.267 1.641 17.013 1.00 97.00 113 LYS A N 1
ATOM 898 C CA . LYS A 1 113 ? -20.251 1.139 17.992 1.00 97.00 113 LYS A CA 1
ATOM 899 C C . LYS A 1 113 ? -21.037 2.246 18.691 1.00 97.00 113 LYS A C 1
ATOM 901 O O . LYS A 1 113 ? -22.167 2.005 19.102 1.00 97.00 113 LYS A O 1
ATOM 906 N N . SER A 1 114 ? -20.445 3.426 18.863 1.00 97.25 114 SER A N 1
ATOM 907 C CA . SER A 1 114 ? -21.120 4.583 19.454 1.00 97.25 114 SER A CA 1
ATOM 908 C C . SER A 1 114 ? -21.970 5.372 18.454 1.00 97.25 114 SER A C 1
ATOM 910 O O . SER A 1 114 ? -22.626 6.327 18.860 1.00 97.25 114 SER A O 1
ATOM 912 N N . GLY A 1 115 ? -21.961 5.001 17.167 1.00 95.75 115 GLY A N 1
ATOM 913 C CA . GLY A 1 115 ? -22.652 5.729 16.101 1.00 95.75 115 GLY A CA 1
ATOM 914 C C . GLY A 1 115 ? -21.962 7.031 15.687 1.00 95.75 115 GLY A C 1
ATOM 915 O O . GLY A 1 115 ? -22.548 7.825 14.960 1.00 95.75 115 GLY A O 1
ATOM 916 N N . LYS A 1 116 ? -20.724 7.272 16.139 1.00 96.25 116 LYS A N 1
ATOM 917 C CA . LYS A 1 116 ? -19.940 8.460 15.770 1.00 96.25 116 LYS A CA 1
ATOM 918 C C . LYS A 1 116 ? -19.421 8.384 14.332 1.00 96.25 116 LYS A C 1
ATOM 920 O O . LYS A 1 116 ? -19.230 9.419 13.703 1.00 96.25 116 LYS A O 1
ATOM 925 N N . VAL A 1 117 ? -19.145 7.177 13.841 1.00 96.12 117 VAL A N 1
ATOM 926 C CA . VAL A 1 117 ? -18.631 6.928 12.489 1.00 96.12 117 VAL A CA 1
ATOM 927 C C . VAL A 1 117 ? -19.519 5.905 11.799 1.00 96.12 117 VAL A C 1
ATOM 929 O O . VAL A 1 117 ? -19.713 4.807 12.319 1.00 96.12 117 VAL A O 1
ATOM 932 N N . ASN A 1 118 ? -20.012 6.252 10.614 1.00 96.00 118 ASN A N 1
ATOM 933 C CA . ASN A 1 118 ? -20.676 5.314 9.723 1.00 96.00 118 ASN A CA 1
ATOM 934 C C . ASN A 1 118 ? -19.615 4.551 8.896 1.00 96.00 118 ASN A C 1
ATOM 936 O O . ASN A 1 118 ? -18.837 5.200 8.195 1.00 96.00 118 ASN A O 1
ATOM 940 N N . PRO A 1 119 ? -19.543 3.205 8.958 1.00 94.38 119 PRO A N 1
ATOM 941 C CA . PRO A 1 119 ? -18.575 2.417 8.191 1.00 94.38 119 PRO A CA 1
ATOM 942 C C . PRO A 1 119 ? -18.610 2.653 6.678 1.00 94.38 119 PRO A C 1
ATOM 944 O O . PRO A 1 119 ? -17.559 2.592 6.032 1.00 94.38 119 PRO A O 1
ATOM 947 N N . ASP A 1 120 ? -19.789 2.939 6.126 1.00 94.25 120 ASP A N 1
ATOM 948 C CA . ASP A 1 120 ? -19.982 3.122 4.685 1.00 94.25 120 ASP A CA 1
ATOM 949 C C . ASP A 1 120 ? -19.334 4.426 4.191 1.00 94.25 120 ASP A C 1
ATOM 951 O O . ASP A 1 120 ? -18.757 4.475 3.105 1.00 94.25 120 ASP A O 1
ATOM 955 N N . GLU A 1 121 ? -19.284 5.445 5.048 1.00 95.00 121 GLU A N 1
ATOM 956 C CA . GLU A 1 121 ? -18.733 6.776 4.752 1.00 95.00 121 GLU A CA 1
ATOM 957 C C . GLU A 1 121 ? -17.202 6.861 4.910 1.00 95.00 121 GLU A C 1
ATOM 959 O O . GLU A 1 121 ? -16.603 7.903 4.651 1.00 95.00 121 GLU A O 1
ATOM 964 N N . ILE A 1 122 ? -16.536 5.785 5.348 1.00 96.12 122 ILE A N 1
ATOM 965 C CA . ILE A 1 122 ? -15.080 5.788 5.562 1.00 96.12 122 ILE A CA 1
ATOM 966 C C . ILE A 1 122 ? -14.334 5.813 4.224 1.00 96.12 122 ILE A C 1
ATOM 968 O O . ILE A 1 122 ? -14.188 4.798 3.559 1.00 96.12 122 ILE A O 1
ATOM 972 N N . GLU A 1 123 ? -13.743 6.941 3.866 1.00 96.50 123 GLU A N 1
ATOM 973 C CA . GLU A 1 123 ? -12.894 7.050 2.677 1.00 96.50 123 GLU A CA 1
ATOM 974 C C . GLU A 1 123 ? -11.459 7.417 3.055 1.00 96.50 123 GLU A C 1
ATOM 976 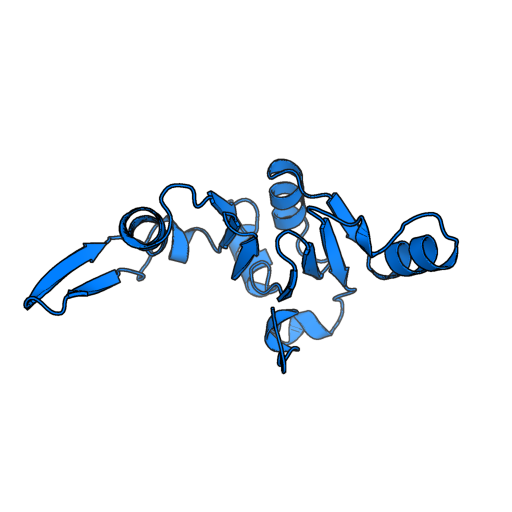O O . GLU A 1 123 ? -11.212 7.946 4.142 1.00 96.50 123 GLU A O 1
ATOM 981 N N . ASN A 1 124 ? -10.506 7.106 2.168 1.00 97.62 124 ASN A N 1
ATOM 982 C CA . ASN A 1 124 ? -9.091 7.483 2.295 1.00 97.62 124 ASN A CA 1
ATOM 983 C C . ASN A 1 124 ? -8.555 7.295 3.726 1.00 97.62 124 ASN A C 1
ATOM 985 O O . ASN A 1 124 ? -8.081 8.232 4.362 1.00 97.62 124 ASN A O 1
ATOM 989 N N . THR A 1 125 ? -8.691 6.083 4.269 1.00 98.31 125 THR A N 1
ATOM 990 C CA . THR A 1 125 ? -8.372 5.776 5.667 1.00 98.31 125 THR A CA 1
ATOM 991 C C . THR A 1 125 ? -7.464 4.554 5.788 1.00 98.31 125 THR A C 1
ATOM 993 O O . THR A 1 125 ? -7.786 3.460 5.329 1.00 98.31 125 THR A O 1
ATOM 996 N N . ILE A 1 126 ? -6.340 4.725 6.477 1.00 98.44 126 ILE A N 1
ATOM 997 C CA . ILE A 1 126 ? -5.435 3.652 6.880 1.00 98.44 126 ILE A CA 1
ATOM 998 C C . ILE A 1 126 ? -5.731 3.266 8.328 1.00 98.44 126 ILE A C 1
ATOM 1000 O O . ILE A 1 126 ? -5.711 4.094 9.240 1.00 98.44 126 ILE A O 1
ATOM 1004 N N . ILE A 1 127 ? -6.019 1.987 8.542 1.00 98.31 127 ILE A N 1
ATOM 1005 C CA . ILE A 1 127 ? -6.413 1.445 9.838 1.00 98.31 127 ILE A CA 1
ATOM 1006 C C . ILE A 1 127 ? -5.233 0.668 10.425 1.00 98.31 127 ILE A C 1
ATOM 1008 O O . ILE A 1 127 ? -4.878 -0.419 9.965 1.00 98.31 127 ILE A O 1
ATOM 1012 N N . ASN A 1 128 ? -4.649 1.216 11.484 1.00 97.25 128 ASN A N 1
ATOM 1013 C CA . ASN A 1 128 ? -3.523 0.635 12.195 1.00 97.25 128 ASN A CA 1
ATOM 1014 C C . ASN A 1 128 ? -3.975 -0.486 13.142 1.00 97.25 128 ASN A C 1
ATOM 1016 O O . ASN A 1 128 ? -4.767 -0.279 14.073 1.00 97.25 128 ASN A O 1
ATOM 1020 N N . LEU A 1 129 ? -3.418 -1.673 12.928 1.00 96.25 129 LEU A N 1
ATOM 1021 C CA . LEU A 1 129 ? -3.521 -2.837 13.795 1.00 96.25 129 LEU A CA 1
ATOM 1022 C C . LEU A 1 129 ? -2.364 -2.847 14.807 1.00 96.25 129 LEU A C 1
ATOM 1024 O O . LEU A 1 129 ? -1.239 -2.493 14.445 1.00 96.25 129 LEU A O 1
ATOM 1028 N N . PRO A 1 130 ? -2.610 -3.299 16.051 1.00 94.50 130 PRO A N 1
ATOM 1029 C CA . PRO A 1 130 ? -1.549 -3.487 17.031 1.00 94.50 130 PRO A CA 1
ATOM 1030 C C . PRO A 1 130 ? -0.567 -4.557 16.553 1.00 94.50 130 PRO A C 1
ATOM 1032 O O . PRO A 1 130 ? -0.979 -5.652 16.168 1.00 94.50 130 PRO A O 1
ATOM 1035 N N . SER A 1 131 ? 0.727 -4.251 16.600 1.00 91.31 131 SER A N 1
ATOM 1036 C CA . SER A 1 131 ? 1.727 -5.026 15.857 1.00 91.31 131 SER A CA 1
ATOM 1037 C C . SER A 1 131 ? 2.876 -5.608 16.683 1.00 91.31 131 SER A C 1
ATOM 1039 O O . SER A 1 131 ? 3.807 -6.157 16.100 1.00 91.31 131 SER A O 1
ATOM 1041 N N . ASN A 1 132 ? 2.803 -5.562 18.017 1.00 86.50 132 ASN A N 1
ATOM 1042 C CA . ASN A 1 132 ? 3.895 -5.945 18.929 1.00 86.50 132 ASN A CA 1
ATOM 1043 C C . ASN A 1 132 ? 4.536 -7.321 18.645 1.00 86.50 132 ASN A C 1
ATOM 1045 O O . ASN A 1 132 ? 5.753 -7.454 18.758 1.00 86.50 132 ASN A O 1
ATOM 1049 N N . GLU A 1 133 ? 3.740 -8.320 18.243 1.00 88.94 133 GLU A N 1
ATOM 1050 C CA . GLU A 1 133 ? 4.222 -9.692 18.011 1.00 88.94 133 GLU A CA 1
ATOM 1051 C C . GLU A 1 133 ? 4.215 -10.092 16.529 1.00 88.94 133 GLU A C 1
ATOM 1053 O O . GLU A 1 133 ? 5.254 -10.458 15.984 1.00 88.94 133 GLU A O 1
ATOM 1058 N N . LEU A 1 134 ? 3.068 -9.983 15.847 1.00 86.31 134 LEU A N 1
ATOM 1059 C CA . LEU A 1 134 ? 2.875 -10.520 14.487 1.00 86.31 134 LEU A CA 1
ATOM 1060 C C . LEU A 1 134 ? 3.872 -9.962 13.468 1.00 86.31 134 LEU A C 1
ATOM 1062 O O . LEU A 1 134 ? 4.459 -10.699 12.681 1.00 86.31 134 LEU A O 1
ATOM 1066 N N . SER A 1 135 ? 4.135 -8.662 13.534 1.00 85.50 135 SER A N 1
ATOM 1067 C CA . SER A 1 135 ? 5.051 -7.994 12.610 1.00 85.50 135 SER A CA 1
ATOM 1068 C C . SER A 1 135 ? 6.518 -8.420 12.781 1.00 85.50 135 SER A C 1
ATOM 1070 O O . SER A 1 135 ? 7.354 -8.142 11.926 1.00 85.50 135 SER A O 1
ATOM 1072 N N . ARG A 1 136 ? 6.879 -9.094 13.883 1.00 87.19 136 ARG A N 1
ATOM 1073 C CA . ARG A 1 136 ? 8.228 -9.657 14.070 1.00 87.19 136 ARG A CA 1
ATOM 1074 C C . ARG A 1 136 ? 8.453 -10.890 13.200 1.00 87.19 136 ARG A C 1
ATOM 1076 O O . ARG A 1 136 ? 9.603 -11.210 12.909 1.00 87.19 136 ARG A O 1
ATOM 1083 N N . ALA A 1 137 ? 7.378 -11.544 12.762 1.00 87.44 137 ALA A N 1
ATOM 1084 C CA . ALA A 1 137 ? 7.420 -12.697 11.872 1.00 87.44 137 ALA A CA 1
ATOM 1085 C C . ALA A 1 137 ? 7.557 -12.321 10.382 1.00 87.44 137 ALA A C 1
ATOM 1087 O O . ALA A 1 137 ? 7.509 -13.213 9.540 1.00 87.44 137 ALA A O 1
ATOM 1088 N N . ARG A 1 138 ? 7.754 -11.030 10.053 1.00 85.62 138 ARG A N 1
ATOM 1089 C CA . ARG A 1 138 ? 7.840 -10.507 8.674 1.00 85.62 138 ARG A CA 1
ATOM 1090 C C . ARG A 1 138 ? 6.587 -10.780 7.828 1.00 85.62 138 ARG A C 1
ATOM 1092 O O . ARG A 1 138 ? 6.673 -11.158 6.660 1.00 85.62 138 ARG A O 1
ATOM 1099 N N . GLY A 1 139 ? 5.420 -10.679 8.460 1.00 85.75 139 GLY A N 1
ATOM 1100 C CA . GLY A 1 139 ? 4.130 -10.786 7.795 1.00 85.75 139 GLY A CA 1
ATOM 1101 C C . GLY A 1 139 ? 3.300 -9.540 8.048 1.00 85.75 139 GLY A C 1
ATOM 1102 O O . GLY A 1 139 ? 2.888 -9.301 9.184 1.00 85.75 139 GLY A O 1
ATOM 11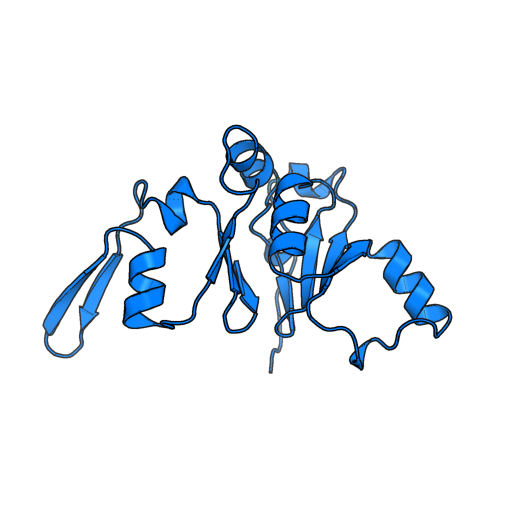03 N N . GLY A 1 140 ? 3.016 -8.777 6.993 1.00 90.88 140 GLY A N 1
ATOM 1104 C CA . GLY A 1 140 ? 2.040 -7.692 7.023 1.00 90.88 140 GLY A CA 1
ATOM 1105 C C . GLY A 1 140 ? 0.594 -8.176 7.005 1.00 90.88 140 GLY A C 1
ATOM 1106 O O . GLY A 1 140 ? 0.301 -9.371 6.953 1.00 90.88 140 GLY A O 1
ATOM 1107 N N . SER A 1 141 ? -0.331 -7.221 7.019 1.00 94.38 141 SER A N 1
ATOM 1108 C CA . SER A 1 141 ? -1.765 -7.520 6.977 1.00 94.38 141 SER A CA 1
ATOM 1109 C C . SER A 1 141 ? -2.182 -8.260 5.701 1.00 94.38 141 SER A C 1
ATOM 1111 O O . SER A 1 141 ? -3.031 -9.140 5.783 1.00 94.38 141 SER A O 1
ATOM 1113 N N . HIS A 1 142 ? -1.540 -7.999 4.554 1.00 95.56 142 HIS A N 1
ATOM 1114 C CA . HIS A 1 142 ? -1.808 -8.737 3.314 1.00 95.56 142 HIS A CA 1
ATOM 1115 C C . HIS A 1 142 ? -1.421 -10.213 3.428 1.00 95.56 142 HIS A C 1
ATOM 1117 O O . HIS A 1 142 ? -2.209 -11.078 3.052 1.00 95.56 142 HIS A O 1
ATOM 1123 N N . CYS A 1 143 ? -0.259 -10.517 4.017 1.00 94.12 143 CYS A N 1
ATOM 1124 C CA . CYS A 1 143 ? 0.187 -11.897 4.244 1.00 94.12 143 CYS A CA 1
ATOM 1125 C C . CYS A 1 143 ? -0.771 -12.717 5.123 1.00 94.12 143 CYS A C 1
ATOM 1127 O O . CYS A 1 143 ? -0.795 -13.939 5.018 1.00 94.12 143 CYS A O 1
ATOM 1129 N N . MET A 1 144 ? -1.545 -12.065 5.995 1.00 93.88 144 MET A N 1
ATOM 1130 C CA . MET A 1 144 ? -2.491 -12.723 6.905 1.00 93.88 144 MET A CA 1
ATOM 1131 C C . MET A 1 144 ? -3.906 -12.841 6.331 1.00 93.88 144 MET A C 1
ATOM 1133 O O . MET A 1 144 ? -4.834 -13.219 7.046 1.00 93.88 144 MET A O 1
ATOM 1137 N N . THR A 1 145 ? -4.094 -12.495 5.059 1.00 95.44 145 THR A N 1
ATOM 1138 C CA . THR A 1 145 ? -5.408 -12.497 4.415 1.00 95.44 145 THR A CA 1
ATOM 1139 C C . THR A 1 145 ? -5.423 -13.363 3.168 1.00 95.44 145 THR A C 1
ATOM 1141 O O . THR A 1 145 ? -4.454 -13.423 2.419 1.00 95.44 145 THR A O 1
ATOM 1144 N N . CYS A 1 146 ? -6.563 -14.005 2.929 1.00 96.31 146 CYS A N 1
ATOM 1145 C CA . CYS A 1 146 ? -6.863 -14.733 1.704 1.00 96.31 146 CYS A CA 1
ATOM 1146 C C . CYS A 1 146 ? -8.255 -14.283 1.235 1.00 96.31 146 CYS A C 1
ATOM 1148 O O . CYS A 1 146 ? -9.256 -14.817 1.715 1.00 96.31 146 CYS A O 1
ATOM 1150 N N . PRO A 1 147 ? -8.346 -13.224 0.406 1.00 94.56 147 PRO A N 1
ATOM 1151 C CA . PRO A 1 147 ? -9.629 -12.746 -0.094 1.00 94.56 147 PRO A CA 1
ATOM 1152 C C . PRO A 1 147 ? -10.328 -13.842 -0.905 1.00 94.56 147 PRO A C 1
ATOM 1154 O O . PRO A 1 147 ? -9.746 -14.365 -1.850 1.00 94.56 147 PRO A O 1
ATOM 1157 N N . ILE A 1 148 ? -11.560 -14.180 -0.523 1.00 96.62 148 ILE A N 1
ATOM 1158 C CA . ILE A 1 148 ? -12.392 -15.166 -1.232 1.00 96.62 148 ILE A CA 1
ATOM 1159 C C . ILE A 1 148 ? -13.156 -14.482 -2.373 1.00 96.62 148 ILE A C 1
ATOM 1161 O O . ILE A 1 148 ? -13.282 -15.039 -3.458 1.00 96.62 148 ILE A O 1
ATOM 1165 N N . GLU A 1 149 ? -13.617 -13.256 -2.132 1.00 95.56 149 GLU A N 1
ATOM 1166 C CA . GLU A 1 149 ? -14.403 -12.451 -3.061 1.00 95.56 149 GLU A CA 1
ATOM 1167 C C . GLU A 1 149 ? -14.009 -10.974 -2.922 1.00 95.56 149 GLU A C 1
ATOM 1169 O O . GLU A 1 149 ? -13.710 -10.501 -1.819 1.00 95.56 149 GLU A O 1
ATOM 1174 N N . ARG A 1 150 ? -13.950 -10.270 -4.055 1.00 93.00 150 ARG A N 1
ATOM 1175 C CA . ARG A 1 150 ? -13.709 -8.828 -4.179 1.00 93.00 150 ARG A CA 1
ATOM 1176 C C . ARG A 1 150 ? -14.511 -8.321 -5.377 1.00 93.00 150 ARG A C 1
ATOM 1178 O O . ARG A 1 150 ? -14.493 -8.977 -6.416 1.00 93.00 150 ARG A O 1
ATOM 1185 N N . GLU A 1 151 ? -15.168 -7.181 -5.208 1.00 84.19 151 GLU A N 1
ATOM 1186 C CA . GLU A 1 151 ? -15.892 -6.460 -6.266 1.00 84.19 151 GLU A CA 1
ATOM 1187 C C . GLU A 1 151 ? -14.981 -5.493 -7.035 1.00 84.19 151 GLU A C 1
ATOM 1189 O O . GLU A 1 151 ? -14.003 -4.983 -6.430 1.00 84.19 151 GLU A O 1
#

Foldseek 3Di:
DQQAPQEAEDLCVAAPVLPVAKDWDADPVRDIDIDSHNVVCCCPPPNVSHDYQYQLNNDPPLSVVRVLLVLRQWDHPDHLEIEWAPPRVSSVVSLVVVVAAEEEPVVVVVCVVVVVDDPVPDGNYYYHYYRPDPSNVVHIPNNVDDDPDDD